Protein AF-A0A435ZI96-F1 (afdb_monomer_lite)

Structure (mmCIF, N/CA/C/O backbone):
data_AF-A0A435ZI96-F1
#
_entry.id   AF-A0A435ZI96-F1
#
loop_
_atom_site.group_PDB
_atom_site.id
_atom_site.type_symbol
_atom_site.label_atom_id
_atom_site.label_alt_id
_atom_site.label_comp_id
_atom_site.label_asym_id
_atom_site.label_entity_id
_atom_site.label_seq_id
_atom_site.pdbx_PDB_ins_code
_atom_site.Cartn_x
_atom_site.Cartn_y
_atom_site.Cartn_z
_atom_site.occupancy
_atom_site.B_iso_or_equiv
_atom_site.auth_seq_id
_atom_site.auth_comp_id
_atom_site.auth_asym_id
_atom_site.auth_atom_id
_atom_site.pdbx_PDB_model_num
ATOM 1 N N . MET A 1 1 ? -18.576 -1.462 24.899 1.00 46.38 1 MET A N 1
ATOM 2 C CA . MET A 1 1 ? -17.390 -0.662 24.528 1.00 46.38 1 MET A CA 1
ATOM 3 C C . MET A 1 1 ? -16.213 -1.607 24.439 1.00 46.38 1 MET A C 1
ATOM 5 O O . MET A 1 1 ? -16.088 -2.448 25.317 1.00 46.38 1 MET A O 1
ATOM 9 N N . ALA A 1 2 ? -15.419 -1.541 23.372 1.00 63.12 2 ALA A N 1
ATOM 10 C CA . ALA A 1 2 ? -14.147 -2.251 23.349 1.00 63.12 2 ALA A CA 1
ATOM 11 C C . ALA A 1 2 ? -13.158 -1.444 24.198 1.00 63.12 2 ALA A C 1
ATOM 13 O O . ALA A 1 2 ? -12.963 -0.259 23.932 1.00 63.12 2 ALA A O 1
ATOM 14 N N . ASP A 1 3 ? -12.597 -2.060 25.238 1.00 78.81 3 ASP A N 1
ATOM 15 C CA . ASP A 1 3 ? -11.576 -1.420 26.067 1.00 78.81 3 ASP A CA 1
ATOM 16 C C . ASP A 1 3 ? -10.358 -1.073 25.209 1.00 78.81 3 ASP A C 1
ATOM 18 O O . ASP A 1 3 ? -9.778 -1.951 24.562 1.00 78.81 3 ASP A O 1
ATOM 22 N N . ILE A 1 4 ? -9.964 0.202 25.216 1.00 77.94 4 ILE A N 1
ATOM 23 C CA . ILE A 1 4 ? -8.748 0.677 24.552 1.00 77.94 4 ILE A CA 1
ATOM 24 C C . ILE A 1 4 ? -7.554 -0.026 25.209 1.00 77.94 4 ILE A C 1
ATOM 26 O O . ILE A 1 4 ? -7.291 0.162 26.395 1.00 77.94 4 ILE A O 1
ATOM 30 N N . LYS A 1 5 ? -6.844 -0.866 24.445 1.00 80.94 5 LYS A N 1
ATOM 31 C CA . LYS A 1 5 ? -5.699 -1.654 24.940 1.00 80.94 5 LYS A CA 1
ATOM 32 C C . LYS A 1 5 ? -4.382 -0.876 24.957 1.00 80.94 5 LYS A C 1
ATOM 34 O O . LYS A 1 5 ? -3.453 -1.282 25.645 1.00 80.94 5 LYS A O 1
ATOM 39 N N . GLY A 1 6 ? -4.312 0.232 24.227 1.00 72.62 6 GLY A N 1
ATOM 40 C CA . GLY A 1 6 ? -3.145 1.102 24.145 1.00 72.62 6 GLY A CA 1
ATOM 41 C C . GLY A 1 6 ? -3.392 2.258 23.180 1.00 72.62 6 GLY A C 1
ATOM 42 O O . GLY A 1 6 ? -4.294 2.187 22.346 1.00 72.62 6 GLY A O 1
ATOM 43 N N . ILE A 1 7 ? -2.604 3.323 23.320 1.00 74.31 7 ILE A N 1
ATOM 44 C CA . ILE A 1 7 ? -2.588 4.482 22.421 1.00 74.31 7 ILE A CA 1
ATOM 45 C C . ILE A 1 7 ? -1.174 4.568 21.853 1.00 74.31 7 ILE A C 1
ATOM 47 O O . ILE A 1 7 ? -0.211 4.601 22.619 1.00 74.31 7 ILE A O 1
ATOM 51 N N . LEU A 1 8 ? -1.059 4.573 20.526 1.00 71.75 8 LEU A N 1
ATOM 52 C CA . LEU A 1 8 ? 0.206 4.779 19.831 1.00 71.75 8 LEU A CA 1
ATOM 53 C C . LEU A 1 8 ? 0.329 6.260 19.474 1.00 71.75 8 LEU A C 1
ATOM 55 O O . LEU A 1 8 ? -0.596 6.833 18.899 1.00 71.75 8 LEU A O 1
ATOM 59 N N . PHE A 1 9 ? 1.456 6.864 19.833 1.00 69.00 9 PHE A N 1
ATOM 60 C CA . PHE A 1 9 ? 1.787 8.228 19.444 1.00 69.00 9 PHE A CA 1
ATOM 61 C C . PHE A 1 9 ? 2.681 8.185 18.214 1.00 69.00 9 PHE A C 1
ATOM 63 O O . PHE A 1 9 ? 3.661 7.440 18.187 1.00 69.00 9 PHE A O 1
ATOM 70 N N . ASP A 1 10 ? 2.338 8.992 17.216 1.00 68.62 10 ASP A N 1
ATOM 71 C CA . ASP A 1 10 ? 3.250 9.287 16.120 1.00 68.62 10 ASP A CA 1
ATOM 72 C C . ASP A 1 10 ? 4.524 9.984 16.647 1.00 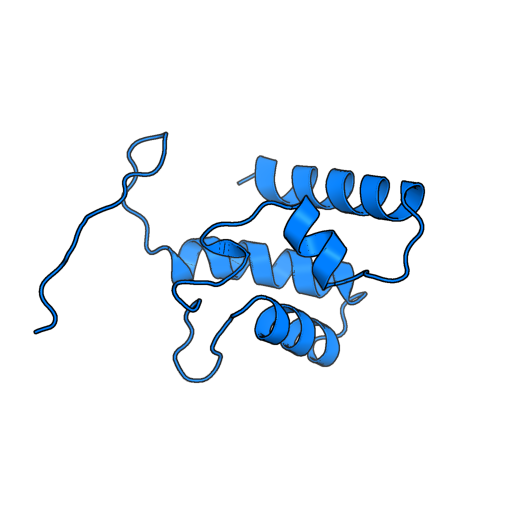68.62 10 ASP A C 1
ATOM 74 O O . ASP A 1 10 ? 4.497 10.605 17.717 1.00 68.62 10 ASP A O 1
ATOM 78 N N . LYS A 1 11 ? 5.642 9.889 15.911 1.00 66.62 11 LYS A N 1
ATOM 79 C CA . LYS A 1 11 ? 6.956 10.405 16.346 1.00 66.62 11 LYS A CA 1
ATOM 80 C C . LYS A 1 11 ? 6.935 11.907 16.655 1.00 66.62 11 LYS A C 1
ATOM 82 O O . LYS A 1 11 ? 7.714 12.364 17.488 1.00 66.62 11 LYS A O 1
ATOM 87 N N . ASP A 1 12 ? 6.035 12.648 16.006 1.00 69.06 12 ASP A N 1
ATOM 88 C CA . ASP A 1 12 ? 5.864 14.094 16.172 1.00 69.06 12 ASP A CA 1
ATOM 89 C C . ASP A 1 12 ? 4.744 14.449 17.177 1.00 69.06 12 ASP A C 1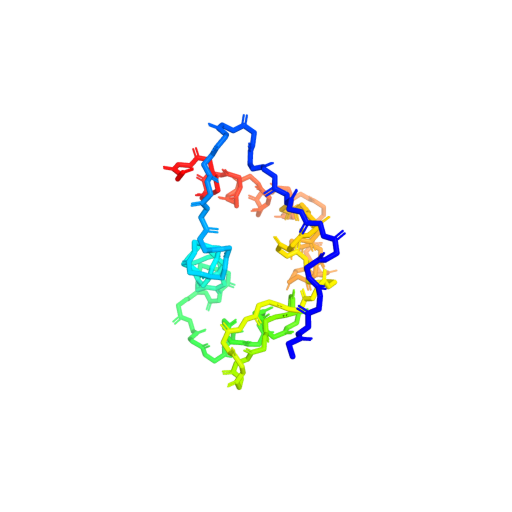
ATOM 91 O O . ASP A 1 12 ? 4.442 15.620 17.399 1.00 69.06 12 ASP A O 1
ATOM 95 N N . GLY A 1 13 ? 4.140 13.448 17.833 1.00 63.16 13 GLY A N 1
ATOM 96 C CA . GLY A 1 13 ? 3.182 13.625 18.929 1.00 63.16 13 GLY A CA 1
ATOM 97 C C . GLY A 1 13 ? 1.745 13.953 18.508 1.00 63.16 13 GLY A C 1
ATOM 98 O O . GLY A 1 13 ? 0.932 14.295 19.369 1.00 63.16 13 GLY A O 1
ATOM 99 N N . THR A 1 14 ? 1.399 13.839 17.220 1.00 70.81 14 THR A N 1
ATOM 100 C CA . THR A 1 14 ? 0.051 14.167 16.724 1.00 70.81 14 THR A CA 1
ATOM 101 C C . THR A 1 14 ? -0.886 12.957 16.796 1.00 70.81 14 THR A C 1
ATOM 103 O O . THR A 1 14 ? -0.624 11.904 16.220 1.00 70.81 14 THR A O 1
ATOM 106 N N . LEU A 1 15 ? -2.019 13.116 17.487 1.00 65.44 15 LEU A N 1
ATOM 107 C CA . LEU A 1 15 ? -3.137 12.171 17.442 1.00 65.44 15 LEU A CA 1
ATOM 108 C C . LEU A 1 15 ? -3.926 12.397 16.149 1.00 65.44 15 LEU A C 1
ATOM 110 O O . LEU A 1 15 ? -4.666 13.373 16.035 1.00 65.44 15 LEU A O 1
ATOM 114 N N . VAL A 1 16 ? -3.769 11.491 15.188 1.00 69.75 16 VAL A N 1
ATOM 115 C CA . VAL A 1 16 ? -4.510 11.502 13.922 1.00 69.75 16 VAL A CA 1
ATOM 116 C C . VAL A 1 16 ? -5.444 10.300 13.826 1.00 69.75 16 VAL A C 1
ATOM 118 O O . VAL A 1 16 ? -5.198 9.249 14.421 1.00 69.75 16 VAL A O 1
ATOM 121 N N . ASP A 1 17 ? -6.524 10.441 13.058 1.00 78.56 17 ASP A N 1
ATOM 122 C CA . ASP A 1 17 ? -7.284 9.278 12.609 1.00 78.56 17 ASP A CA 1
ATOM 123 C C . ASP A 1 17 ? -6.422 8.513 11.601 1.00 78.56 17 ASP A C 1
ATOM 125 O O . ASP A 1 17 ? -6.312 8.901 10.438 1.00 78.56 17 ASP A O 1
ATOM 129 N N . PHE A 1 18 ? -5.804 7.425 12.067 1.00 81.44 18 PHE A N 1
ATOM 130 C CA . PHE A 1 18 ? -4.920 6.587 11.263 1.00 81.44 18 PHE A CA 1
ATOM 131 C C . PHE A 1 18 ? -5.543 6.212 9.914 1.00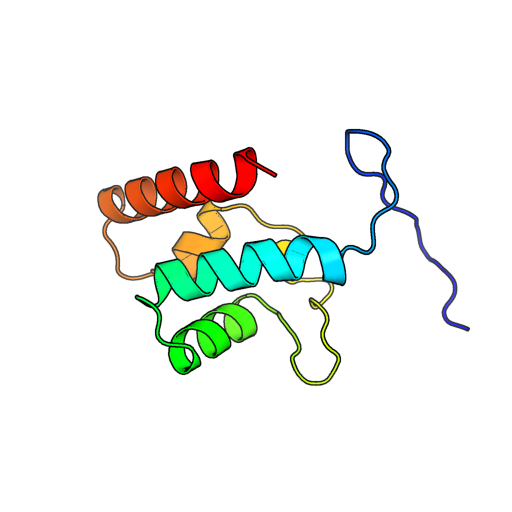 81.44 18 PHE A C 1
ATOM 133 O O . PHE A 1 18 ? -4.876 6.303 8.890 1.00 81.44 18 PHE A O 1
ATOM 140 N N . ASN A 1 19 ? -6.824 5.828 9.883 1.00 83.00 19 ASN A N 1
ATOM 141 C CA . ASN A 1 19 ? -7.446 5.393 8.635 1.00 83.00 19 ASN A CA 1
ATOM 142 C C . ASN A 1 19 ? -7.631 6.569 7.681 1.00 83.00 19 ASN A C 1
ATOM 144 O O . ASN A 1 19 ? -7.340 6.429 6.499 1.00 83.00 19 ASN A O 1
ATOM 148 N N . ALA A 1 20 ? -8.084 7.722 8.178 1.00 81.00 20 ALA A N 1
ATOM 149 C CA . ALA A 1 20 ? -8.266 8.904 7.340 1.00 81.00 20 ALA A CA 1
ATOM 150 C C . ALA A 1 20 ? -6.933 9.431 6.782 1.00 81.00 20 ALA A C 1
ATOM 152 O O . ALA A 1 20 ? -6.874 9.816 5.615 1.00 81.00 20 ALA A O 1
ATOM 153 N N . THR A 1 21 ? -5.870 9.410 7.589 1.00 82.00 21 THR A N 1
ATOM 154 C CA . THR A 1 21 ? -4.535 9.869 7.186 1.00 82.00 21 THR A CA 1
ATOM 155 C C . THR A 1 21 ? -3.881 8.904 6.202 1.00 82.00 21 THR A C 1
ATOM 157 O O . THR A 1 21 ? -3.486 9.302 5.108 1.00 82.00 21 THR A O 1
ATOM 160 N N . TRP A 1 22 ? -3.802 7.619 6.552 1.00 88.06 22 TRP A N 1
ATOM 161 C CA . TRP A 1 22 ? -3.040 6.649 5.766 1.00 88.06 22 TRP A CA 1
ATOM 162 C C . TRP A 1 22 ? -3.771 6.154 4.523 1.00 88.06 22 TRP A C 1
ATOM 164 O O . TRP A 1 22 ? -3.117 5.761 3.559 1.00 88.06 22 TRP A O 1
ATOM 174 N N . LEU A 1 23 ? -5.109 6.206 4.487 1.00 91.88 23 LEU A N 1
ATOM 175 C CA . LEU A 1 23 ? -5.853 5.807 3.291 1.00 91.88 23 LEU A CA 1
ATOM 176 C C . LEU A 1 23 ? -5.528 6.705 2.096 1.00 91.88 23 LEU A C 1
ATOM 178 O O . LEU A 1 23 ? -5.387 6.190 0.996 1.00 91.88 23 LEU A O 1
ATOM 182 N N . GLY A 1 24 ? -5.378 8.018 2.292 1.00 92.44 24 GLY A N 1
ATOM 183 C CA . GLY A 1 24 ? -5.049 8.932 1.193 1.00 92.44 24 GLY A CA 1
ATOM 184 C C . GLY A 1 24 ? -3.712 8.588 0.532 1.00 92.44 24 GLY A C 1
ATOM 185 O O . GLY A 1 24 ? -3.633 8.490 -0.692 1.00 92.44 24 GLY A O 1
ATOM 186 N N . VAL A 1 25 ? -2.685 8.335 1.348 1.00 93.00 25 VAL A N 1
ATOM 187 C CA . VAL A 1 25 ? -1.352 7.919 0.883 1.00 93.00 25 VAL A CA 1
ATOM 188 C C . VAL A 1 25 ? -1.415 6.560 0.191 1.00 93.00 25 VAL A C 1
ATOM 190 O O . VAL A 1 25 ? -0.945 6.419 -0.937 1.00 93.00 25 VAL A O 1
ATOM 193 N N . ALA A 1 26 ? -2.032 5.567 0.835 1.00 95.81 26 ALA A N 1
ATOM 194 C CA . ALA A 1 26 ? -2.127 4.216 0.298 1.00 95.81 26 ALA A CA 1
ATOM 195 C C . ALA A 1 26 ? -2.901 4.169 -1.028 1.00 95.81 26 ALA A C 1
ATOM 197 O O . ALA A 1 26 ? -2.488 3.471 -1.953 1.00 95.81 26 ALA A O 1
ATOM 198 N N . ASP A 1 27 ? -4.001 4.921 -1.139 1.00 96.50 27 ASP A N 1
ATOM 199 C CA . ASP A 1 27 ? -4.800 5.015 -2.363 1.00 96.50 27 ASP A CA 1
ATOM 200 C C . ASP A 1 27 ? -4.002 5.665 -3.494 1.00 96.50 27 ASP A C 1
ATOM 202 O O . ASP A 1 27 ? -3.991 5.152 -4.611 1.00 96.50 27 ASP A O 1
ATOM 206 N N . PHE A 1 28 ? -3.257 6.735 -3.197 1.00 96.06 28 PHE A N 1
ATOM 20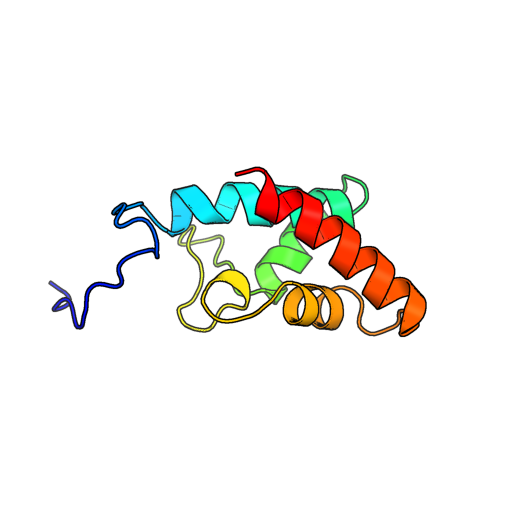7 C CA . PHE A 1 28 ? -2.379 7.373 -4.175 1.00 96.06 28 PHE A CA 1
ATOM 208 C C . PHE A 1 28 ? -1.280 6.422 -4.667 1.00 96.06 28 PHE A C 1
ATOM 210 O O . PHE A 1 28 ? -1.105 6.268 -5.876 1.00 96.06 28 PHE A O 1
ATOM 217 N N . MET A 1 29 ? -0.592 5.731 -3.753 1.00 97.31 29 MET A N 1
ATOM 218 C CA . MET A 1 29 ? 0.421 4.729 -4.104 1.00 97.31 29 MET A CA 1
ATOM 219 C C . MET A 1 29 ? -0.172 3.595 -4.946 1.00 97.31 29 MET A C 1
ATOM 221 O O . MET A 1 29 ? 0.429 3.187 -5.936 1.00 97.31 29 MET A O 1
ATOM 225 N N . ALA A 1 30 ? -1.361 3.099 -4.590 1.00 98.12 30 ALA A N 1
ATOM 226 C CA . ALA A 1 30 ? -2.028 2.034 -5.331 1.00 98.12 30 ALA A CA 1
ATOM 227 C C . ALA A 1 30 ? -2.461 2.486 -6.734 1.00 98.12 30 ALA A C 1
ATOM 229 O O . ALA A 1 30 ? -2.381 1.699 -7.677 1.00 98.12 30 ALA A O 1
ATOM 230 N N . MET A 1 31 ? -2.892 3.739 -6.894 1.00 98.31 31 MET A N 1
ATOM 231 C CA . MET A 1 31 ? -3.231 4.322 -8.195 1.00 98.31 31 MET A CA 1
ATOM 232 C C . MET A 1 31 ? -1.992 4.532 -9.075 1.00 98.31 31 MET A C 1
ATOM 234 O O . MET A 1 31 ? -2.049 4.203 -10.260 1.00 98.31 31 MET A O 1
ATOM 238 N N . ASP A 1 32 ? -0.880 5.013 -8.507 1.00 97.00 32 ASP A N 1
ATOM 239 C CA . ASP A 1 32 ? 0.423 5.142 -9.189 1.00 97.00 32 ASP A CA 1
ATOM 240 C C . ASP A 1 32 ? 0.913 3.759 -9.658 1.00 97.00 32 ASP A C 1
ATOM 242 O O . ASP A 1 32 ? 1.154 3.551 -10.846 1.00 97.00 32 ASP A O 1
ATOM 246 N N . ALA A 1 33 ? 0.887 2.765 -8.762 1.00 97.31 33 ALA A N 1
ATOM 247 C CA . ALA A 1 33 ? 1.231 1.366 -9.039 1.00 97.31 33 ALA A CA 1
ATOM 248 C C . ALA A 1 33 ? 0.341 0.684 -10.092 1.00 97.31 33 ALA A C 1
ATOM 250 O O . ALA A 1 33 ? 0.734 -0.311 -10.701 1.00 97.31 33 ALA A O 1
ATOM 251 N N . SER A 1 34 ? -0.877 1.191 -10.273 1.00 97.81 34 SER A N 1
ATOM 252 C CA . SER A 1 34 ? -1.884 0.629 -11.176 1.00 97.81 34 SER A CA 1
ATOM 253 C C . SER A 1 34 ? -2.000 1.381 -12.496 1.00 97.81 34 SER A C 1
ATOM 255 O O . SER A 1 34 ? -2.922 1.096 -13.262 1.00 97.81 34 SER A O 1
ATOM 257 N N . GLU A 1 35 ? -1.117 2.349 -12.755 1.00 96.62 35 GLU A N 1
ATOM 258 C CA . GLU A 1 35 ? -1.172 3.218 -13.937 1.00 96.62 35 GLU A CA 1
ATOM 259 C C . GLU A 1 35 ? -2.542 3.918 -14.081 1.00 96.62 35 GLU A C 1
ATOM 261 O O . GLU A 1 35 ? -3.073 4.097 -15.177 1.00 96.62 35 GLU A O 1
ATOM 266 N N . GLY A 1 36 ? -3.156 4.290 -12.952 1.00 97.50 36 GLY A N 1
ATOM 267 C CA . GLY A 1 36 ? -4.463 4.949 -12.907 1.00 97.50 36 GLY A CA 1
ATOM 268 C C . GLY A 1 36 ? -5.683 4.020 -12.987 1.00 97.50 36 GLY A C 1
ATOM 269 O O . GLY A 1 36 ? -6.816 4.503 -12.953 1.00 97.50 36 GLY A O 1
ATOM 270 N N . ASP A 1 37 ? -5.499 2.700 -13.069 1.00 98.44 37 ASP A N 1
ATOM 271 C CA . ASP A 1 37 ? -6.605 1.736 -13.084 1.00 98.44 37 ASP A CA 1
ATOM 272 C C . ASP A 1 37 ? -7.156 1.495 -11.668 1.00 98.44 37 ASP A C 1
ATOM 274 O O . ASP A 1 37 ? -6.548 0.800 -10.848 1.00 98.44 37 ASP A O 1
ATOM 278 N N . ARG A 1 38 ? -8.355 2.029 -11.395 1.00 98.06 38 ARG A N 1
ATOM 279 C CA . ARG A 1 38 ? -9.013 1.899 -10.085 1.00 98.06 38 ARG A CA 1
ATOM 280 C C . ARG A 1 38 ? -9.230 0.448 -9.664 1.00 98.06 38 ARG A C 1
ATOM 282 O O . ARG A 1 38 ? -9.059 0.129 -8.492 1.00 98.06 38 ARG A O 1
ATOM 289 N N . TRP A 1 39 ? -9.611 -0.432 -10.590 1.00 98.25 39 TRP A N 1
ATOM 290 C CA . TRP A 1 39 ? -9.918 -1.819 -10.241 1.00 98.25 39 TRP A CA 1
ATOM 291 C C . TRP A 1 39 ? -8.659 -2.571 -9.809 1.00 98.25 39 TRP A C 1
ATOM 293 O O . TRP A 1 39 ? -8.695 -3.362 -8.864 1.00 98.25 39 TRP A O 1
ATOM 303 N N . LYS A 1 40 ? -7.524 -2.303 -10.461 1.00 98.44 40 LYS A N 1
ATOM 304 C CA . LYS A 1 40 ? -6.226 -2.829 -10.021 1.00 98.44 40 LYS A CA 1
ATOM 305 C C . LYS A 1 40 ? -5.806 -2.221 -8.683 1.00 98.44 40 LYS A C 1
ATOM 307 O O . LYS A 1 40 ? -5.422 -2.982 -7.796 1.00 98.44 40 LYS A O 1
ATOM 312 N N . ALA A 1 41 ? -5.970 -0.911 -8.502 1.00 98.56 41 ALA A N 1
ATOM 313 C CA . ALA A 1 41 ? -5.619 -0.229 -7.257 1.00 98.56 41 ALA A CA 1
ATOM 314 C C . ALA A 1 41 ? -6.392 -0.806 -6.061 1.00 98.56 41 ALA A C 1
ATOM 316 O O . ALA A 1 41 ? -5.800 -1.123 -5.030 1.00 98.56 41 ALA A O 1
ATOM 317 N N . ASP A 1 42 ? -7.692 -1.063 -6.229 1.00 98.44 42 ASP A N 1
ATOM 318 C CA . ASP A 1 42 ? -8.519 -1.702 -5.202 1.00 98.44 42 ASP A CA 1
ATOM 319 C C . ASP A 1 42 ? -8.005 -3.086 -4.815 1.00 98.44 42 ASP A C 1
ATOM 321 O O . ASP A 1 42 ? -8.004 -3.458 -3.639 1.00 98.44 42 ASP A O 1
ATOM 325 N N . ARG A 1 43 ? -7.524 -3.857 -5.793 1.00 98.44 43 ARG A N 1
ATOM 326 C CA . ARG A 1 43 ? -6.937 -5.172 -5.530 1.00 98.44 43 ARG A CA 1
ATOM 327 C C . ARG A 1 43 ? -5.611 -5.078 -4.787 1.00 98.44 43 ARG A C 1
ATOM 329 O O . ARG A 1 43 ? -5.376 -5.911 -3.912 1.00 98.44 43 ARG A O 1
ATOM 336 N N . LEU A 1 44 ? -4.775 -4.091 -5.104 1.00 98.38 44 LEU A N 1
ATOM 337 C CA . LEU A 1 44 ? -3.522 -3.836 -4.389 1.00 98.38 44 LEU A CA 1
ATOM 338 C C . LEU A 1 44 ? -3.784 -3.422 -2.934 1.00 98.38 44 LEU A C 1
ATOM 340 O O . LEU A 1 44 ? -3.168 -3.968 -2.018 1.00 98.38 44 LEU A O 1
ATOM 344 N N . LEU A 1 45 ? -4.759 -2.537 -2.705 1.00 98.25 45 LEU A N 1
ATOM 345 C CA . LEU A 1 45 ? -5.189 -2.124 -1.365 1.00 98.25 45 LEU A CA 1
ATOM 346 C C . LEU A 1 45 ? -5.766 -3.289 -0.558 1.00 98.25 45 LEU A C 1
ATOM 348 O O . LEU A 1 45 ? -5.409 -3.478 0.606 1.00 98.25 45 LEU A O 1
ATOM 352 N N . ALA A 1 46 ? -6.625 -4.104 -1.175 1.00 98.12 46 ALA A N 1
ATOM 353 C CA . ALA A 1 46 ? -7.180 -5.288 -0.529 1.00 98.12 46 ALA A CA 1
ATOM 354 C C . ALA A 1 46 ? -6.079 -6.294 -0.152 1.00 98.12 46 ALA A C 1
ATOM 356 O O . ALA A 1 46 ? -6.097 -6.836 0.955 1.00 98.12 46 ALA A O 1
ATOM 357 N N . ALA A 1 47 ? -5.100 -6.511 -1.040 1.00 97.94 47 ALA A N 1
ATOM 358 C CA . ALA A 1 47 ? -3.940 -7.358 -0.768 1.00 97.94 47 ALA A CA 1
ATOM 359 C C . ALA A 1 47 ? -3.075 -6.803 0.375 1.00 97.94 47 ALA A C 1
ATOM 361 O O . ALA A 1 47 ? -2.586 -7.575 1.194 1.00 97.94 47 ALA A O 1
ATOM 362 N N . ALA A 1 48 ? -2.942 -5.476 0.473 1.00 97.50 48 ALA A N 1
ATOM 363 C CA . ALA A 1 48 ? -2.207 -4.807 1.546 1.00 97.50 48 ALA A CA 1
ATOM 364 C C . ALA A 1 48 ? -2.968 -4.761 2.886 1.00 97.50 48 ALA A C 1
ATOM 366 O O . ALA A 1 48 ? -2.422 -4.287 3.882 1.00 97.50 48 ALA A O 1
ATOM 367 N N . GLY A 1 49 ? -4.207 -5.266 2.936 1.00 97.00 49 GLY A N 1
ATOM 368 C CA . GLY A 1 49 ? -4.994 -5.394 4.162 1.00 97.00 49 GLY A CA 1
ATOM 369 C C . GLY A 1 49 ? -6.033 -4.294 4.391 1.00 97.00 49 GLY A C 1
ATOM 370 O O . GLY A 1 49 ? -6.526 -4.169 5.513 1.00 97.00 49 GLY A O 1
ATOM 371 N N . PHE A 1 50 ? -6.397 -3.511 3.371 1.00 97.62 50 PHE A N 1
ATOM 372 C CA . PHE A 1 50 ? -7.515 -2.571 3.471 1.00 97.62 50 PHE A CA 1
ATOM 373 C C . PHE A 1 50 ? -8.871 -3.294 3.385 1.00 97.62 50 PHE A C 1
ATOM 375 O O . PHE A 1 50 ? -9.135 -4.072 2.467 1.00 97.62 50 PHE A O 1
ATOM 382 N N . ASP A 1 51 ? -9.749 -3.032 4.350 1.00 96.44 51 ASP A N 1
ATOM 383 C CA . ASP A 1 51 ? -11.131 -3.500 4.379 1.00 96.44 51 ASP A CA 1
ATOM 384 C C . ASP A 1 51 ? -12.059 -2.404 3.845 1.00 96.44 51 ASP A C 1
ATOM 386 O O . ASP A 1 51 ? -12.378 -1.434 4.538 1.00 96.44 51 ASP A O 1
ATOM 390 N N . PHE A 1 52 ? -12.530 -2.587 2.612 1.00 95.25 52 PHE A N 1
ATOM 391 C CA . PHE A 1 52 ? -13.444 -1.658 1.949 1.00 95.25 52 PHE A CA 1
ATOM 392 C C . PHE A 1 52 ? -14.828 -1.578 2.600 1.00 95.25 52 PHE A C 1
ATOM 394 O O . PHE A 1 52 ? -15.455 -0.519 2.557 1.00 95.25 52 PHE A O 1
ATOM 401 N N . ALA A 1 53 ? -15.314 -2.663 3.211 1.00 95.50 53 ALA A N 1
ATOM 402 C CA . ALA A 1 53 ? -16.631 -2.676 3.841 1.00 95.50 53 ALA A CA 1
ATOM 403 C C . ALA A 1 53 ? -16.631 -1.814 5.108 1.00 95.50 53 ALA A C 1
ATOM 405 O O . ALA A 1 53 ? -17.556 -1.036 5.342 1.00 95.50 53 ALA A O 1
ATOM 406 N N . ASN A 1 54 ? -15.559 -1.919 5.895 1.00 93.75 54 ASN A N 1
ATOM 407 C CA . ASN A 1 54 ? -15.401 -1.183 7.148 1.00 93.75 54 ASN A CA 1
ATOM 408 C C . ASN A 1 54 ? -14.571 0.106 7.017 1.00 93.75 54 ASN A C 1
ATOM 410 O O . ASN A 1 54 ? -14.370 0.788 8.026 1.00 93.75 54 ASN A O 1
ATOM 414 N N . LYS A 1 55 ? -14.097 0.416 5.801 1.00 93.44 55 LYS A N 1
ATOM 415 C CA . LYS A 1 55 ? -13.238 1.559 5.439 1.00 93.44 55 LYS A CA 1
ATOM 416 C C . LYS A 1 55 ? -12.058 1.744 6.392 1.00 93.44 55 LYS A C 1
ATOM 418 O O . LYS A 1 55 ? -11.826 2.837 6.905 1.00 93.44 55 LYS A O 1
ATOM 423 N N . ARG A 1 56 ? -11.345 0.656 6.671 1.00 94.31 56 ARG A N 1
ATOM 424 C CA . ARG A 1 56 ? -10.217 0.662 7.606 1.00 94.31 56 ARG A CA 1
ATOM 425 C C . ARG A 1 56 ? -9.145 -0.326 7.203 1.00 94.31 56 ARG A C 1
ATOM 427 O O . ARG A 1 56 ? -9.434 -1.338 6.570 1.00 94.31 56 ARG A O 1
ATOM 434 N N . PHE A 1 57 ? -7.931 -0.082 7.657 1.00 94.62 57 PHE A N 1
ATOM 435 C CA . PHE A 1 57 ? -6.885 -1.088 7.612 1.00 94.62 57 PHE A CA 1
ATOM 436 C C . PHE A 1 57 ? -7.106 -2.153 8.685 1.00 94.62 57 PHE A C 1
ATOM 438 O O . PHE A 1 57 ? -7.534 -1.863 9.808 1.00 94.62 57 PHE A O 1
ATOM 445 N N . LYS A 1 58 ? -6.817 -3.406 8.335 1.00 94.25 58 LYS A N 1
ATOM 446 C CA . LYS A 1 58 ? -6.731 -4.484 9.319 1.00 94.25 58 LYS A CA 1
ATOM 447 C C . LYS A 1 58 ? -5.536 -4.244 10.255 1.00 94.25 58 LYS A C 1
ATOM 449 O O . LYS A 1 58 ? -4.550 -3.640 9.826 1.00 94.25 58 LYS A O 1
ATOM 454 N N . PRO A 1 59 ? -5.592 -4.724 11.513 1.00 88.25 59 PRO A N 1
ATOM 455 C CA . PRO A 1 59 ? -4.504 -4.538 12.476 1.00 88.25 59 PRO A CA 1
ATOM 456 C C . PRO A 1 59 ? -3.136 -5.055 12.006 1.00 88.25 59 PRO A C 1
ATOM 458 O O . PRO A 1 59 ? -2.118 -4.543 12.448 1.00 88.25 59 PRO A O 1
ATOM 461 N N . ASP A 1 60 ? -3.124 -6.054 11.125 1.00 88.62 60 ASP A N 1
ATOM 462 C CA . ASP A 1 60 ? -1.948 -6.704 10.540 1.00 88.62 60 ASP A CA 1
ATOM 463 C C . ASP A 1 60 ? -1.665 -6.260 9.091 1.00 88.62 60 ASP A C 1
ATOM 465 O O . ASP A 1 60 ? -0.939 -6.929 8.360 1.00 88.62 60 ASP A O 1
ATOM 469 N N . SER A 1 61 ? -2.262 -5.149 8.646 1.00 94.44 61 SER A N 1
ATOM 470 C CA . SER A 1 61 ? -2.019 -4.607 7.304 1.00 94.44 61 SER A CA 1
ATOM 471 C C . SER A 1 61 ? -0.581 -4.109 7.131 1.00 94.44 61 SER A C 1
ATOM 473 O O . SER A 1 61 ? 0.033 -3.602 8.073 1.00 94.44 61 SER A O 1
ATOM 475 N N . ILE A 1 62 ? -0.069 -4.159 5.897 1.00 95.00 62 ILE A N 1
ATOM 476 C CA . ILE A 1 62 ? 1.288 -3.676 5.591 1.00 95.00 62 ILE A CA 1
ATOM 477 C C . ILE A 1 62 ? 1.422 -2.181 5.904 1.00 95.00 62 ILE A C 1
ATOM 479 O O . ILE A 1 62 ? 2.440 -1.760 6.435 1.00 95.00 62 ILE A O 1
ATOM 483 N N . PHE A 1 63 ? 0.382 -1.380 5.671 1.00 92.38 63 PHE A N 1
ATOM 484 C CA . PHE A 1 63 ? 0.409 0.048 6.007 1.00 92.38 63 PHE A CA 1
ATOM 485 C C . PHE A 1 63 ? 0.375 0.330 7.518 1.00 92.38 63 PHE A C 1
ATOM 487 O O . PHE A 1 63 ? 0.725 1.430 7.932 1.00 92.38 63 PHE A O 1
ATOM 494 N N . ALA A 1 64 ? -0.035 -0.632 8.353 1.00 89.25 64 ALA A N 1
ATOM 495 C CA . ALA A 1 64 ? -0.030 -0.475 9.808 1.00 89.25 64 ALA A CA 1
ATOM 496 C C . ALA A 1 64 ? 1.316 -0.835 10.456 1.00 89.25 64 ALA A C 1
ATOM 498 O O . ALA A 1 64 ? 1.634 -0.289 11.513 1.00 89.25 64 ALA A O 1
ATOM 499 N N . SER A 1 65 ? 2.090 -1.756 9.872 1.00 87.62 65 SER A N 1
ATOM 500 C CA . SER A 1 65 ? 3.299 -2.286 10.527 1.00 87.62 65 SER A CA 1
ATOM 501 C C . SER A 1 65 ? 4.471 -2.640 9.605 1.00 87.62 65 SER A C 1
ATOM 503 O O . SER A 1 65 ? 5.468 -3.171 10.089 1.00 87.62 65 SER A O 1
ATOM 505 N N . GLY A 1 66 ? 4.352 -2.409 8.301 1.00 92.69 66 GLY A N 1
ATOM 506 C CA . GLY A 1 66 ? 5.374 -2.709 7.300 1.00 92.69 66 GLY A CA 1
ATOM 507 C C . GLY A 1 66 ? 6.098 -1.467 6.783 1.00 92.69 66 GLY A C 1
ATOM 508 O O . GLY A 1 66 ? 5.947 -0.353 7.284 1.00 92.69 66 GLY A O 1
ATOM 509 N N . THR A 1 67 ? 6.907 -1.682 5.755 1.00 95.12 67 THR A N 1
ATOM 510 C CA . THR A 1 67 ? 7.741 -0.691 5.075 1.00 95.12 67 THR A CA 1
ATOM 511 C C . THR A 1 67 ? 7.335 -0.551 3.607 1.00 95.12 67 THR A C 1
ATOM 513 O O . THR A 1 67 ? 6.635 -1.398 3.053 1.00 95.12 67 THR A O 1
ATOM 516 N N . ASN A 1 68 ? 7.831 0.485 2.923 1.00 96.56 68 ASN A N 1
ATOM 517 C CA . ASN A 1 68 ? 7.645 0.609 1.472 1.00 96.56 68 ASN A CA 1
ATOM 518 C C . ASN A 1 68 ? 8.262 -0.566 0.692 1.00 96.56 68 ASN A C 1
ATOM 520 O O . ASN A 1 68 ? 7.771 -0.891 -0.387 1.00 96.56 68 ASN A O 1
ATOM 524 N N . LEU A 1 69 ? 9.293 -1.229 1.234 1.00 97.31 69 LEU A N 1
ATOM 525 C CA . LEU A 1 69 ? 9.820 -2.462 0.649 1.00 97.31 69 LEU A CA 1
ATOM 526 C C . LEU A 1 69 ? 8.789 -3.592 0.731 1.00 97.31 69 LEU A C 1
ATOM 528 O O . LEU A 1 69 ? 8.519 -4.219 -0.286 1.00 97.31 69 LEU A O 1
ATOM 532 N N . ASP A 1 70 ? 8.142 -3.780 1.885 1.00 98.00 70 ASP A N 1
ATOM 533 C CA . ASP A 1 70 ? 7.091 -4.796 2.049 1.00 98.00 70 ASP A CA 1
ATOM 534 C C . ASP A 1 70 ? 5.910 -4.549 1.091 1.00 98.00 70 ASP A C 1
ATOM 536 O O . ASP A 1 70 ? 5.340 -5.488 0.532 1.00 98.00 70 ASP A O 1
ATOM 540 N N . VAL A 1 71 ? 5.561 -3.278 0.848 1.00 97.88 71 VAL A N 1
ATOM 541 C CA . VAL A 1 71 ? 4.541 -2.900 -0.147 1.00 97.88 71 VAL A CA 1
ATOM 542 C C . VAL A 1 71 ? 4.973 -3.307 -1.559 1.00 97.88 71 VAL A C 1
ATOM 544 O O . VAL A 1 71 ? 4.189 -3.914 -2.290 1.00 97.88 71 VAL A O 1
ATOM 547 N N . VAL A 1 72 ? 6.211 -2.997 -1.954 1.00 98.19 72 VAL A N 1
ATOM 548 C CA . VAL A 1 72 ? 6.737 -3.331 -3.287 1.00 98.19 72 VAL A CA 1
ATOM 549 C C . VAL A 1 72 ? 6.852 -4.838 -3.486 1.00 98.19 72 VAL A C 1
ATOM 551 O O . VAL A 1 72 ? 6.449 -5.338 -4.535 1.00 98.19 72 VAL A O 1
ATOM 554 N N . GLU A 1 73 ? 7.347 -5.575 -2.494 1.00 97.81 73 GLU A N 1
ATOM 555 C CA . GLU A 1 73 ? 7.436 -7.035 -2.554 1.00 97.81 73 GLU A CA 1
ATOM 556 C C . GLU A 1 73 ? 6.048 -7.675 -2.689 1.00 97.81 73 GLU A C 1
ATOM 558 O O . GLU A 1 73 ? 5.876 -8.619 -3.465 1.00 97.81 73 GLU A O 1
ATOM 563 N N . LEU A 1 74 ? 5.037 -7.126 -2.006 1.00 98.00 74 LEU A N 1
ATOM 564 C CA . LEU A 1 74 ? 3.654 -7.581 -2.130 1.00 98.00 74 LEU A CA 1
ATOM 565 C C . LEU A 1 74 ? 3.060 -7.279 -3.516 1.00 98.00 74 LEU A C 1
ATOM 567 O O . LEU A 1 74 ? 2.412 -8.142 -4.115 1.00 98.00 74 LEU A O 1
ATOM 571 N N . TRP A 1 75 ? 3.201 -6.046 -4.004 1.00 98.19 75 TRP A N 1
ATOM 572 C CA . TRP A 1 75 ? 2.519 -5.579 -5.219 1.00 98.19 75 TRP A CA 1
ATOM 573 C C . TRP A 1 75 ? 3.228 -6.003 -6.502 1.00 98.19 75 TRP A C 1
ATOM 575 O O . TRP A 1 75 ? 2.579 -6.272 -7.516 1.00 98.19 75 TRP A O 1
ATOM 585 N N . PHE A 1 76 ? 4.552 -6.124 -6.449 1.00 97.31 76 PHE A N 1
ATOM 586 C CA . PHE A 1 76 ? 5.408 -6.396 -7.593 1.00 97.31 76 PHE A CA 1
ATOM 587 C C . PHE A 1 76 ? 6.370 -7.574 -7.351 1.00 97.31 76 PHE A C 1
ATOM 589 O O . PHE A 1 76 ? 7.581 -7.456 -7.568 1.00 97.31 76 PHE A O 1
ATOM 596 N N . PRO A 1 77 ? 5.863 -8.767 -6.986 1.00 96.75 77 PRO A N 1
ATOM 597 C CA . PRO A 1 77 ? 6.699 -9.905 -6.590 1.00 96.75 77 PRO A CA 1
ATOM 598 C C . PRO A 1 77 ? 7.522 -10.512 -7.740 1.00 96.75 77 PRO A C 1
ATOM 600 O O . PRO A 1 77 ? 8.301 -11.434 -7.526 1.00 96.75 77 PRO A O 1
ATOM 603 N N . ARG A 1 78 ? 7.296 -10.067 -8.982 1.00 97.25 78 ARG A N 1
ATOM 604 C CA . ARG A 1 78 ? 7.963 -10.579 -10.193 1.00 97.25 78 ARG A CA 1
ATOM 605 C C . ARG A 1 78 ? 8.959 -9.598 -10.802 1.00 97.25 78 ARG A C 1
ATOM 607 O O . ARG A 1 78 ? 9.571 -9.936 -11.812 1.00 97.25 78 ARG A O 1
ATOM 614 N N . LEU A 1 79 ? 9.063 -8.393 -10.248 1.00 96.44 79 LEU A N 1
ATOM 615 C CA . LEU A 1 79 ? 10.063 -7.432 -10.688 1.00 96.44 79 LEU A CA 1
ATOM 616 C C . LEU A 1 79 ? 11.462 -7.913 -10.304 1.00 96.44 79 LEU A C 1
ATOM 618 O O . LEU A 1 79 ? 11.632 -8.687 -9.362 1.00 96.44 79 LEU A O 1
ATOM 622 N N . SER A 1 80 ? 12.461 -7.462 -11.059 1.00 97.75 80 SER A N 1
ATOM 623 C CA . SER A 1 80 ? 13.851 -7.666 -10.671 1.00 97.75 80 SER A CA 1
ATOM 624 C C . SER A 1 80 ? 14.162 -6.887 -9.388 1.00 97.75 80 SER A C 1
ATOM 626 O O . SER A 1 80 ? 13.470 -5.924 -9.058 1.00 97.75 80 SER A O 1
ATOM 628 N N . ASN A 1 81 ? 15.234 -7.256 -8.682 1.00 96.56 81 ASN A N 1
ATOM 629 C CA . ASN A 1 81 ? 15.664 -6.510 -7.494 1.00 96.56 81 ASN A CA 1
ATOM 630 C C . ASN A 1 81 ? 15.943 -5.030 -7.816 1.00 96.56 81 ASN A C 1
ATOM 632 O O . ASN A 1 81 ? 15.684 -4.163 -6.988 1.00 96.56 81 ASN A O 1
ATOM 636 N N . GLU A 1 82 ? 16.463 -4.734 -9.011 1.00 97.62 82 GLU A N 1
ATOM 637 C CA . GLU A 1 82 ? 16.722 -3.362 -9.459 1.00 97.62 82 GLU A CA 1
ATOM 638 C C . GLU A 1 82 ? 15.412 -2.583 -9.635 1.00 97.62 82 GLU A C 1
ATOM 640 O O . GLU A 1 82 ? 15.255 -1.503 -9.067 1.00 97.62 82 GLU A O 1
ATOM 645 N N . ASP A 1 83 ? 14.433 -3.171 -10.324 1.00 97.69 83 ASP A N 1
ATOM 646 C CA . ASP A 1 83 ? 13.127 -2.543 -10.543 1.00 97.69 83 ASP A CA 1
ATOM 647 C C . ASP A 1 83 ? 12.340 -2.372 -9.235 1.00 97.69 83 ASP A C 1
ATOM 649 O O . ASP A 1 83 ? 11.673 -1.355 -9.034 1.00 97.69 83 ASP A O 1
ATOM 653 N N . GLN A 1 84 ? 12.445 -3.329 -8.305 1.00 97.38 84 GLN A N 1
ATOM 654 C CA . GLN A 1 84 ? 11.863 -3.187 -6.969 1.00 97.38 84 GLN A CA 1
ATOM 655 C C . GLN A 1 84 ? 12.493 -2.015 -6.210 1.00 97.38 84 GLN A C 1
ATOM 657 O O . GLN A 1 84 ? 11.780 -1.244 -5.575 1.00 97.38 84 GLN A O 1
ATOM 662 N N . MET A 1 85 ? 13.809 -1.818 -6.305 1.00 97.88 85 MET A N 1
ATOM 663 C CA . MET A 1 85 ? 14.480 -0.679 -5.667 1.00 97.88 85 MET A CA 1
ATOM 664 C C . MET A 1 85 ? 14.089 0.664 -6.277 1.00 97.88 85 MET A C 1
ATOM 666 O O . MET A 1 85 ? 13.937 1.640 -5.539 1.00 97.88 85 MET A O 1
ATOM 670 N N . LEU A 1 86 ? 13.836 0.714 -7.585 1.00 97.50 86 LEU A N 1
ATOM 671 C CA . LEU A 1 86 ? 13.270 1.901 -8.228 1.00 97.50 86 LEU A CA 1
ATOM 672 C C . LEU A 1 86 ? 11.847 2.191 -7.727 1.00 97.50 86 LEU A C 1
ATOM 674 O O . LEU A 1 86 ? 11.536 3.336 -7.395 1.00 97.50 86 LEU A O 1
ATOM 678 N N . ALA A 1 87 ? 11.003 1.164 -7.596 1.00 96.94 87 ALA A N 1
ATOM 679 C CA . ALA A 1 87 ? 9.659 1.313 -7.038 1.00 96.94 87 ALA A CA 1
ATOM 680 C C . ALA A 1 87 ? 9.687 1.762 -5.564 1.00 96.94 87 ALA A C 1
ATOM 682 O O . ALA A 1 87 ? 8.927 2.647 -5.174 1.00 96.94 87 ALA A O 1
ATOM 683 N N . VAL A 1 88 ? 10.603 1.223 -4.751 1.00 97.88 88 VAL A N 1
ATOM 684 C CA . VAL A 1 88 ? 10.787 1.656 -3.355 1.00 97.88 88 VAL A CA 1
ATOM 685 C C . VAL A 1 88 ? 11.220 3.117 -3.292 1.00 97.88 88 VAL A C 1
ATOM 687 O O . VAL A 1 88 ? 10.674 3.872 -2.490 1.00 97.88 88 VAL A O 1
ATOM 690 N N . ALA A 1 89 ? 12.163 3.542 -4.138 1.00 97.19 89 ALA A N 1
ATOM 691 C CA . ALA A 1 89 ? 12.582 4.940 -4.199 1.00 97.19 89 ALA A CA 1
ATOM 692 C C . ALA A 1 89 ? 11.399 5.863 -4.528 1.00 97.19 89 ALA A C 1
ATOM 694 O O . ALA A 1 89 ? 11.176 6.847 -3.822 1.00 97.19 89 ALA A O 1
ATOM 695 N N . ARG A 1 90 ? 10.580 5.488 -5.519 1.00 95.56 90 ARG A N 1
ATOM 696 C CA . ARG A 1 90 ? 9.353 6.208 -5.877 1.00 95.56 90 ARG A CA 1
ATOM 697 C C . ARG A 1 90 ? 8.371 6.299 -4.707 1.00 95.56 90 ARG A C 1
ATOM 699 O O . ARG A 1 90 ? 7.841 7.370 -4.427 1.00 95.56 90 ARG A O 1
ATOM 706 N N . PHE A 1 91 ? 8.134 5.202 -3.999 1.00 96.38 91 PHE A N 1
ATOM 707 C CA . PHE A 1 91 ? 7.223 5.197 -2.853 1.00 96.38 91 PHE A CA 1
ATOM 708 C C . PHE A 1 91 ? 7.764 5.992 -1.664 1.00 96.38 91 PHE A C 1
ATOM 710 O O . PHE A 1 91 ? 6.991 6.680 -1.003 1.00 96.38 91 PHE A O 1
ATOM 717 N N . ASN A 1 92 ? 9.080 6.005 -1.448 1.00 95.44 92 ASN A N 1
ATOM 718 C CA . ASN A 1 92 ? 9.703 6.857 -0.436 1.00 95.44 92 ASN A CA 1
ATOM 719 C C . ASN A 1 92 ? 9.491 8.349 -0.728 1.00 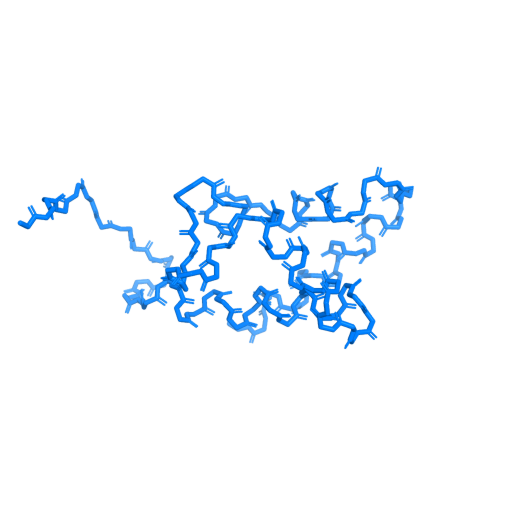95.44 92 ASN A C 1
ATOM 721 O O . ASN A 1 92 ? 9.249 9.115 0.204 1.00 95.44 92 ASN A O 1
ATOM 725 N N . GLU A 1 93 ? 9.543 8.776 -1.994 1.00 94.00 93 GLU A N 1
ATOM 726 C CA . GLU A 1 93 ? 9.211 10.158 -2.372 1.00 94.00 93 GLU A CA 1
ATOM 727 C C . GLU A 1 93 ? 7.762 10.500 -2.014 1.00 94.00 93 GLU A C 1
ATOM 729 O O . GLU A 1 93 ? 7.496 11.563 -1.464 1.00 94.00 93 GLU A O 1
ATOM 734 N N . ILE A 1 94 ? 6.824 9.585 -2.263 1.00 90.69 94 ILE A N 1
ATOM 735 C CA . ILE A 1 94 ? 5.404 9.795 -1.954 1.00 90.69 94 ILE A CA 1
ATOM 736 C C . ILE A 1 94 ? 5.188 9.932 -0.444 1.00 90.69 94 ILE A C 1
ATOM 738 O O . ILE A 1 94 ? 4.509 10.854 0.007 1.00 90.69 94 ILE A O 1
ATOM 742 N N . THR A 1 95 ? 5.779 9.034 0.345 1.00 87.69 95 THR A N 1
ATOM 743 C CA . THR A 1 95 ? 5.559 8.975 1.797 1.00 87.69 95 THR A CA 1
ATOM 744 C C . THR A 1 95 ? 6.386 9.986 2.596 1.00 87.69 95 THR A C 1
ATOM 746 O O . THR A 1 95 ? 6.162 10.117 3.791 1.00 87.69 95 THR A O 1
ATOM 749 N N . SER A 1 96 ? 7.361 10.670 1.986 1.00 81.94 96 SER A N 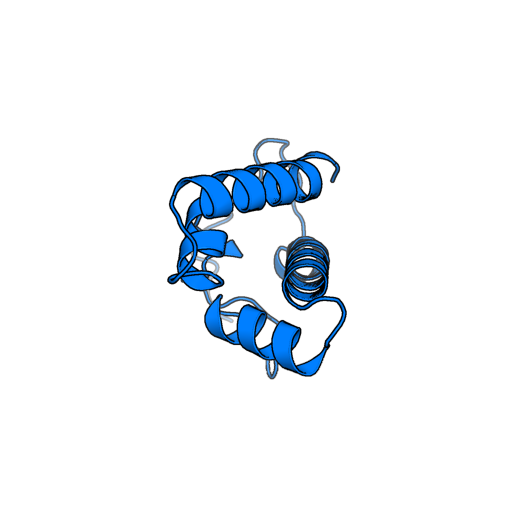1
ATOM 750 C CA . SER A 1 96 ? 8.217 11.663 2.669 1.00 81.94 96 SER A CA 1
ATOM 751 C C . SER A 1 96 ? 7.741 13.112 2.532 1.00 81.94 96 SER A C 1
ATOM 753 O O . SER A 1 96 ? 8.302 13.999 3.174 1.00 81.94 96 SER A O 1
ATOM 755 N N . VAL A 1 97 ? 6.733 13.366 1.693 1.00 66.06 97 VAL A N 1
ATOM 756 C CA . VAL A 1 97 ? 6.228 14.716 1.382 1.00 66.06 97 VAL A CA 1
ATOM 757 C C . VAL A 1 97 ? 4.971 15.076 2.194 1.00 66.06 97 VAL A C 1
ATOM 759 O O . VAL A 1 97 ? 4.536 16.228 2.152 1.00 66.06 97 VAL A O 1
ATOM 762 N N . GLN A 1 98 ? 4.399 14.132 2.951 1.00 50.03 98 GLN A N 1
ATOM 763 C CA . GLN A 1 98 ? 3.241 14.361 3.827 1.00 50.03 98 GLN A CA 1
ATOM 764 C C . GLN A 1 98 ? 3.605 14.338 5.308 1.00 50.03 98 GLN A C 1
ATOM 766 O O . GLN A 1 98 ? 4.455 13.508 5.693 1.00 50.03 98 GLN A O 1
#

Secondary structure (DSSP, 8-state):
-------PPPTT-----HHHHHHHHHHHHHHHHTTT-HHHHHHHHHHTTEETTTTEE-TT-HHHH--HHHHHHHH-TTS-HHHHHHHHHHHHHHHH--

Radius of gyration: 14.28 Å; chains: 1; bounding box: 34×25×40 Å

Sequence (98 aa):
MADIKGILFDKDGTLVDFNATWLGVADFMAMDASEGDRWKADRLLAAAGFDFANKRFKPDSIFASGTNLDVVELWFPRLSNEDQMLAVARFNEITSVQ

pLDDT: mean 89.84, std 11.79, range [46.38, 98.56]

Foldseek 3Di:
DPPDPDDDADPVRDDDPLLVVLVVLLLVLLCVLVVNDNVSSVVLCVQQAQDPVVSGRDCPGCSNPNALLVSLCSSPVPDDPVVSVVSNVVSCVSVVVD